Protein AF-A0A7K0FJJ4-F1 (afdb_monomer)

pLDDT: mean 78.98, std 17.38, range [31.22, 96.12]

Structure (mmCIF, N/CA/C/O backbone):
data_AF-A0A7K0FJJ4-F1
#
_entry.id   AF-A0A7K0FJJ4-F1
#
loop_
_atom_site.group_PDB
_atom_site.id
_atom_site.type_symbol
_atom_site.label_atom_id
_atom_site.label_alt_id
_atom_site.label_comp_id
_atom_site.label_asym_id
_atom_site.label_entity_id
_atom_site.label_seq_id
_atom_site.pdbx_PDB_ins_code
_atom_site.Cartn_x
_atom_site.Cartn_y
_atom_site.Cartn_z
_atom_site.occupancy
_atom_site.B_iso_or_equiv
_atom_site.auth_seq_id
_atom_site.auth_comp_id
_atom_site.auth_asym_id
_atom_site.auth_atom_id
_atom_site.pdbx_PDB_model_num
ATOM 1 N N . MET A 1 1 ? 23.370 19.049 39.813 1.00 49.69 1 MET A N 1
ATOM 2 C CA . MET A 1 1 ? 22.278 19.152 38.819 1.00 49.69 1 MET A CA 1
ATOM 3 C C . MET A 1 1 ? 21.020 18.570 39.456 1.00 49.69 1 MET A C 1
ATOM 5 O O . MET A 1 1 ? 21.071 17.438 39.916 1.00 49.69 1 MET A O 1
ATOM 9 N N . ASN A 1 2 ? 19.952 19.359 39.612 1.00 43.75 2 ASN A N 1
ATOM 10 C CA . ASN A 1 2 ? 18.772 18.973 40.398 1.00 43.75 2 ASN A CA 1
ATOM 11 C C . ASN A 1 2 ? 18.038 17.784 39.757 1.00 43.75 2 ASN A C 1
ATOM 13 O O . ASN A 1 2 ? 17.532 17.904 38.643 1.00 43.75 2 ASN A O 1
ATOM 17 N N . ALA A 1 3 ? 17.921 16.665 40.482 1.00 55.31 3 ALA A N 1
ATOM 18 C CA . ALA A 1 3 ? 17.271 15.426 40.029 1.00 55.31 3 ALA A CA 1
ATOM 19 C C . ALA A 1 3 ? 15.824 15.620 39.523 1.00 55.31 3 ALA A C 1
ATOM 21 O O . ALA A 1 3 ? 15.330 14.834 38.721 1.00 55.31 3 ALA A O 1
ATOM 22 N N . LYS A 1 4 ? 15.164 16.714 39.927 1.00 49.88 4 LYS A N 1
ATOM 23 C CA . LYS A 1 4 ? 13.822 17.095 39.464 1.00 49.88 4 LYS A CA 1
ATOM 24 C C . LYS A 1 4 ? 13.770 17.513 37.985 1.00 49.88 4 LYS A C 1
ATOM 26 O O . LYS A 1 4 ? 12.734 17.345 37.357 1.00 49.88 4 LYS A O 1
ATOM 31 N N . ILE A 1 5 ? 14.873 18.012 37.419 1.00 55.78 5 ILE A N 1
ATOM 32 C CA . ILE A 1 5 ? 14.952 18.411 36.000 1.00 55.78 5 ILE A CA 1
ATOM 33 C C . ILE A 1 5 ? 15.215 17.189 35.105 1.00 55.78 5 ILE A C 1
ATOM 35 O O . ILE A 1 5 ? 14.711 17.117 33.987 1.00 55.78 5 ILE A O 1
ATOM 39 N N . LEU A 1 6 ? 15.934 16.184 35.619 1.00 51.25 6 LEU A N 1
ATOM 40 C CA . LEU A 1 6 ? 16.248 14.957 34.883 1.00 51.25 6 LEU A CA 1
ATOM 41 C C . LEU A 1 6 ? 14.993 14.102 34.614 1.00 51.25 6 LEU A C 1
ATOM 43 O O . LEU A 1 6 ? 14.887 13.483 33.560 1.00 51.25 6 LEU A O 1
ATOM 47 N N . LEU A 1 7 ? 14.013 14.122 35.527 1.00 51.06 7 LEU A N 1
ATOM 48 C CA . LEU A 1 7 ? 12.773 13.352 35.388 1.00 51.06 7 LEU A CA 1
ATOM 49 C C . LEU A 1 7 ? 11.845 13.905 34.287 1.00 51.06 7 LEU A C 1
ATOM 51 O O . LEU A 1 7 ? 11.235 13.129 33.562 1.00 51.06 7 LEU A O 1
ATOM 55 N N . LEU A 1 8 ? 11.788 15.232 34.117 1.00 51.34 8 LEU A N 1
ATOM 56 C CA . LEU A 1 8 ? 11.012 15.896 33.056 1.00 51.34 8 LEU A CA 1
ATOM 57 C C . LEU A 1 8 ? 11.637 15.718 31.662 1.00 51.34 8 LEU A C 1
ATOM 59 O O . LEU A 1 8 ? 10.923 15.646 30.666 1.00 51.34 8 LEU A O 1
ATOM 63 N N . LEU A 1 9 ? 12.966 15.602 31.591 1.00 49.09 9 LEU A N 1
ATOM 64 C CA . LEU A 1 9 ? 13.672 15.272 30.351 1.00 49.09 9 LEU A CA 1
ATOM 65 C C . LEU A 1 9 ? 13.493 13.796 29.964 1.00 49.09 9 LEU A C 1
ATOM 67 O O . LEU A 1 9 ? 13.345 13.500 28.781 1.00 49.09 9 LEU A O 1
ATOM 71 N N . LEU A 1 10 ? 13.432 12.877 30.937 1.00 46.84 10 LEU A N 1
ATOM 72 C CA . LEU A 1 10 ? 13.163 11.464 30.654 1.00 46.84 10 LEU A CA 1
ATOM 73 C C . LEU A 1 10 ? 11.726 11.215 30.171 1.00 46.84 10 LEU A C 1
ATOM 75 O O . LEU A 1 10 ? 11.536 10.390 29.281 1.00 46.84 10 LEU A O 1
ATOM 79 N N . THR A 1 11 ? 10.715 11.920 30.689 1.00 50.75 11 THR A N 1
ATOM 80 C CA . THR A 1 11 ? 9.327 11.740 30.216 1.00 50.75 11 THR A CA 1
ATOM 81 C C . THR A 1 11 ? 9.087 12.309 28.816 1.00 50.75 11 THR A C 1
ATOM 83 O O . THR A 1 11 ? 8.232 11.794 28.095 1.00 50.75 11 THR A O 1
ATOM 86 N N . ALA A 1 12 ? 9.872 13.301 28.384 1.00 47.41 12 ALA A N 1
ATOM 87 C CA . ALA A 1 12 ? 9.812 13.838 27.024 1.00 47.41 12 ALA A CA 1
ATOM 88 C C . ALA A 1 12 ? 10.433 12.898 25.966 1.00 47.41 12 ALA A C 1
ATOM 90 O O . ALA A 1 12 ? 10.034 12.949 24.804 1.00 47.41 12 ALA A O 1
ATOM 91 N N . PHE A 1 13 ? 11.355 12.005 26.352 1.00 41.88 13 PHE A N 1
ATOM 92 C CA . PHE A 1 13 ? 12.027 11.074 25.428 1.00 41.88 13 PHE A CA 1
ATOM 93 C C . PHE A 1 13 ? 11.213 9.814 25.079 1.00 41.88 13 PHE A C 1
ATOM 95 O O . PHE A 1 13 ? 11.529 9.142 24.100 1.00 41.88 13 PHE A O 1
ATOM 102 N N . PHE A 1 14 ? 10.144 9.504 25.825 1.00 42.03 14 PHE A N 1
ATOM 103 C CA . PHE A 1 14 ? 9.258 8.362 25.537 1.00 42.03 14 PHE A CA 1
ATOM 104 C C . PHE A 1 14 ? 7.993 8.727 24.757 1.00 42.03 14 PHE A C 1
ATOM 106 O O . PHE A 1 14 ? 7.172 7.852 24.466 1.00 42.03 14 PHE A O 1
ATOM 113 N N . LEU A 1 15 ? 7.855 9.985 24.329 1.00 45.06 15 LEU A N 1
ATOM 114 C CA . LEU A 1 15 ? 6.918 10.355 23.272 1.00 45.06 15 LEU A CA 1
ATOM 115 C C . LEU A 1 15 ? 7.466 9.849 21.931 1.00 45.06 15 LEU A C 1
ATOM 117 O O . LEU A 1 15 ? 7.824 10.622 21.045 1.00 45.06 15 LEU A O 1
ATOM 121 N N . SER A 1 16 ? 7.526 8.520 21.777 1.00 45.53 16 SER A N 1
ATOM 122 C CA . SER A 1 16 ? 7.489 7.905 20.455 1.00 45.53 16 SER A CA 1
ATOM 123 C C . SER A 1 16 ? 6.328 8.569 19.723 1.00 45.53 16 SER A C 1
ATOM 125 O O . SER A 1 16 ? 5.186 8.547 20.190 1.00 45.53 16 SER A O 1
ATOM 127 N N . CYS A 1 17 ? 6.658 9.303 18.664 1.00 56.94 17 CYS A N 1
ATOM 128 C CA . CYS A 1 17 ? 5.721 10.131 17.927 1.00 56.94 17 CYS A CA 1
ATOM 129 C C . CYS A 1 17 ? 4.757 9.192 17.196 1.00 56.94 17 CYS A C 1
ATOM 131 O O . CYS A 1 17 ? 4.959 8.834 16.037 1.00 56.94 17 CYS A O 1
ATOM 133 N N . ASN A 1 18 ? 3.756 8.694 17.922 1.00 67.62 18 ASN A N 1
ATOM 134 C CA . ASN A 1 18 ? 2.698 7.874 17.370 1.00 67.62 18 ASN A CA 1
ATOM 135 C C . ASN A 1 18 ? 1.893 8.786 16.452 1.00 67.62 18 ASN A C 1
ATOM 137 O O . ASN A 1 18 ? 1.112 9.622 16.908 1.00 67.62 18 ASN A O 1
ATOM 141 N N . SER A 1 19 ? 2.146 8.657 15.154 1.00 88.06 19 SER A N 1
ATOM 142 C CA . SER A 1 19 ? 1.347 9.309 14.132 1.00 88.06 19 SER A CA 1
ATOM 143 C C . SER A 1 19 ? -0.012 8.611 14.066 1.00 88.06 19 SER A C 1
ATOM 145 O O . SER A 1 19 ? -0.128 7.413 14.339 1.00 88.06 19 SER A O 1
ATOM 147 N N . TYR A 1 20 ? -1.055 9.373 13.759 1.00 91.12 20 TYR A N 1
ATOM 148 C CA . TYR A 1 20 ? -2.397 8.841 13.585 1.00 91.12 20 TYR A CA 1
ATOM 149 C C . TYR A 1 20 ? -3.021 9.429 12.330 1.00 91.12 20 TYR A C 1
ATOM 151 O O . TYR A 1 20 ? -2.902 10.627 12.080 1.00 91.12 20 TYR A O 1
ATOM 159 N N . GLU A 1 21 ? -3.771 8.607 11.607 1.00 92.12 21 GLU A N 1
ATOM 160 C CA . GLU A 1 21 ? -4.515 9.018 10.420 1.00 92.12 21 GLU A CA 1
ATOM 161 C C . GLU A 1 21 ? -5.979 8.593 10.537 1.00 92.12 21 GLU A C 1
ATOM 163 O O . GLU A 1 21 ? -6.294 7.513 11.044 1.00 92.12 21 GLU A O 1
ATOM 168 N N . LYS A 1 22 ? -6.891 9.456 10.083 1.00 92.12 22 LYS A N 1
ATOM 169 C CA . LYS A 1 22 ? -8.326 9.161 10.052 1.00 92.12 22 LYS A CA 1
ATOM 170 C C . LYS A 1 22 ? -8.700 8.592 8.683 1.00 92.12 22 LYS A C 1
ATOM 172 O O . LYS A 1 22 ? -8.454 9.246 7.675 1.00 92.12 22 LYS A O 1
ATOM 177 N N . LEU A 1 23 ? -9.322 7.413 8.659 1.00 92.00 23 LEU A N 1
ATOM 178 C CA . LEU A 1 23 ? -9.916 6.807 7.463 1.00 92.00 23 LEU A CA 1
ATOM 179 C C . LEU A 1 23 ? -11.375 6.463 7.772 1.00 92.00 23 LEU A C 1
ATOM 181 O O . LEU A 1 23 ? -11.653 5.626 8.635 1.00 92.00 23 LEU A O 1
ATOM 185 N N . GLY A 1 24 ? -12.306 7.136 7.096 1.00 89.19 24 GLY A N 1
ATOM 186 C CA . GLY A 1 24 ? -13.725 7.062 7.446 1.00 89.19 24 GLY A CA 1
ATOM 187 C C . GLY A 1 24 ? -13.956 7.571 8.868 1.00 89.19 24 GLY A C 1
ATOM 188 O O . GLY A 1 24 ? -13.452 8.630 9.240 1.00 89.19 24 GLY A O 1
ATOM 189 N N . ASP A 1 25 ? -14.672 6.794 9.674 1.00 90.25 25 ASP A N 1
ATOM 190 C CA . ASP A 1 25 ? -14.987 7.147 11.064 1.00 90.25 25 ASP A CA 1
ATOM 191 C C . ASP A 1 25 ? -13.896 6.731 12.065 1.00 90.25 25 ASP A C 1
ATOM 193 O O . ASP A 1 25 ? -13.969 7.071 13.245 1.00 90.25 25 ASP A O 1
ATOM 197 N N . PHE A 1 26 ? -12.851 6.039 11.605 1.00 91.56 26 PHE A N 1
ATOM 198 C CA . PHE A 1 26 ? -11.836 5.436 12.464 1.00 91.56 26 PHE A CA 1
ATOM 199 C C . PHE A 1 26 ? -10.511 6.194 12.419 1.00 91.56 26 PHE A C 1
ATOM 201 O O . PHE A 1 26 ? -10.062 6.651 11.366 1.00 91.56 26 PHE A O 1
ATOM 208 N N . LYS A 1 27 ? -9.857 6.294 13.580 1.00 92.19 27 LYS A N 1
ATOM 209 C CA . LYS A 1 27 ? -8.516 6.866 13.738 1.00 92.19 27 LYS A CA 1
ATOM 210 C C . LYS A 1 27 ? -7.511 5.741 13.969 1.00 92.19 27 LYS A C 1
ATOM 212 O O . LYS A 1 27 ? -7.520 5.109 15.020 1.00 92.19 27 LYS A O 1
ATOM 217 N N . TYR A 1 28 ? -6.645 5.508 12.994 1.00 91.56 28 TYR A N 1
ATOM 218 C CA . TYR A 1 28 ? -5.647 4.44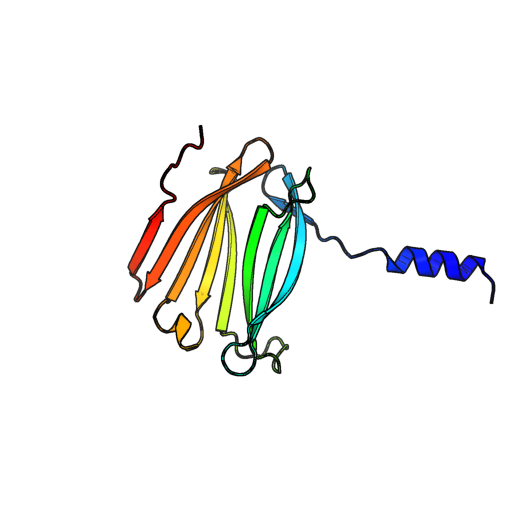3 13.005 1.00 91.56 28 TYR A CA 1
ATOM 219 C C . TYR A 1 28 ? -4.308 4.977 13.488 1.00 91.56 28 TYR A C 1
ATOM 221 O O . TYR A 1 28 ? -3.910 6.078 13.109 1.00 91.56 28 TYR A O 1
ATOM 229 N N . ARG A 1 29 ? -3.587 4.185 14.285 1.00 92.56 29 ARG A N 1
ATOM 230 C CA . ARG A 1 29 ? -2.181 4.470 14.589 1.00 92.56 29 ARG A CA 1
ATOM 231 C C . ARG A 1 29 ? -1.339 4.084 13.379 1.00 92.56 29 ARG A C 1
ATOM 233 O O . ARG A 1 29 ? -1.447 2.961 12.880 1.00 92.56 29 ARG A O 1
ATOM 240 N N . THR A 1 30 ? -0.491 4.995 12.932 1.00 92.50 30 THR A N 1
ATOM 241 C CA . THR A 1 30 ? 0.368 4.823 11.764 1.00 92.50 30 THR A CA 1
ATOM 242 C C . THR A 1 30 ? 1.834 4.861 12.156 1.00 92.50 30 THR A C 1
ATOM 244 O O . THR A 1 30 ? 2.266 5.685 12.961 1.00 92.50 30 THR A O 1
ATOM 247 N N . THR A 1 31 ? 2.622 3.971 11.560 1.00 91.94 31 THR A N 1
ATOM 248 C C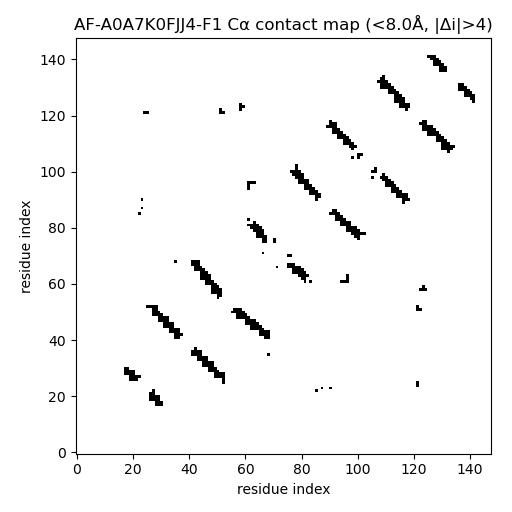A . THR A 1 31 ? 4.083 3.989 11.683 1.00 91.94 31 THR A CA 1
ATOM 249 C C . THR A 1 31 ? 4.718 3.980 10.302 1.00 91.94 31 THR A C 1
ATOM 251 O O . THR A 1 31 ? 4.193 3.367 9.373 1.00 91.94 31 THR A O 1
ATOM 254 N N . ILE A 1 32 ? 5.842 4.677 10.154 1.00 91.50 32 ILE A N 1
ATOM 255 C CA . ILE A 1 32 ? 6.692 4.562 8.969 1.00 91.50 32 ILE A CA 1
ATOM 256 C C . ILE A 1 32 ? 7.854 3.655 9.347 1.00 91.50 32 ILE A C 1
ATOM 258 O O . ILE A 1 32 ? 8.604 3.956 10.274 1.00 91.50 32 ILE A O 1
ATOM 262 N N . LYS A 1 33 ? 7.990 2.541 8.633 1.00 90.06 33 LYS A N 1
ATOM 263 C CA . LYS A 1 33 ? 9.108 1.612 8.777 1.00 90.06 33 LYS A CA 1
ATOM 264 C C . LYS A 1 33 ? 10.014 1.730 7.562 1.00 90.06 33 LYS A C 1
ATOM 266 O O . LYS A 1 33 ? 9.534 1.680 6.431 1.00 90.06 33 LYS A O 1
ATOM 271 N N . LYS A 1 34 ? 11.313 1.875 7.811 1.00 88.38 34 LYS A N 1
ATOM 272 C CA . LYS A 1 34 ? 12.356 1.682 6.805 1.00 88.38 34 LYS A CA 1
ATOM 273 C C . LYS A 1 34 ? 12.861 0.249 6.936 1.00 88.38 34 LYS A C 1
ATOM 275 O O . LYS A 1 34 ? 13.231 -0.172 8.030 1.00 88.38 34 LYS A O 1
ATOM 280 N N . THR A 1 35 ? 12.836 -0.500 5.846 1.00 85.88 35 THR A N 1
ATOM 281 C CA . THR A 1 35 ? 13.291 -1.889 5.800 1.00 85.88 35 THR A CA 1
ATOM 282 C C . THR A 1 35 ? 14.367 -2.013 4.742 1.00 85.88 35 THR A C 1
ATOM 284 O O . THR A 1 35 ? 14.170 -1.584 3.607 1.00 85.88 35 THR A O 1
ATOM 287 N N . PHE A 1 36 ? 15.498 -2.592 5.133 1.00 86.12 36 PHE A N 1
ATOM 288 C CA . PHE A 1 36 ? 16.556 -2.947 4.207 1.00 86.12 36 PHE A CA 1
ATOM 289 C C . PHE A 1 36 ? 16.136 -4.174 3.401 1.00 86.12 36 PHE A C 1
ATOM 291 O O . PHE A 1 36 ? 15.663 -5.162 3.966 1.00 86.12 36 PHE A O 1
ATOM 298 N N . ILE A 1 37 ? 16.294 -4.090 2.089 1.00 79.88 37 ILE A N 1
ATOM 299 C CA . ILE A 1 37 ? 16.195 -5.221 1.180 1.00 79.88 37 ILE A CA 1
ATOM 300 C C . ILE A 1 37 ? 17.591 -5.406 0.601 1.00 79.88 37 ILE A C 1
ATOM 302 O O . ILE A 1 37 ? 18.131 -4.471 0.009 1.00 79.88 37 ILE A O 1
ATOM 306 N N . ASP A 1 38 ? 18.156 -6.599 0.760 1.00 69.75 38 ASP A N 1
ATOM 307 C CA . ASP A 1 38 ? 19.524 -6.934 0.332 1.00 69.75 38 ASP A CA 1
ATOM 308 C C . ASP A 1 38 ? 19.654 -7.153 -1.189 1.00 69.75 38 ASP A C 1
ATOM 310 O O . ASP A 1 38 ? 20.486 -7.898 -1.695 1.00 69.75 38 ASP A O 1
ATOM 314 N N . ASP A 1 39 ? 18.786 -6.491 -1.940 1.00 66.44 39 ASP A N 1
ATOM 315 C CA . ASP A 1 39 ? 18.719 -6.558 -3.384 1.00 66.44 39 ASP A CA 1
ATOM 316 C C . ASP A 1 39 ? 19.733 -5.560 -3.990 1.00 66.44 39 ASP A C 1
ATOM 318 O O . ASP A 1 39 ? 19.750 -4.385 -3.617 1.00 66.44 39 ASP A O 1
ATOM 322 N N . PHE A 1 40 ? 20.582 -6.016 -4.927 1.00 55.97 40 PHE A N 1
ATOM 323 C CA . PHE A 1 40 ? 21.524 -5.198 -5.727 1.00 55.97 40 PHE A CA 1
ATOM 324 C C . PHE A 1 40 ? 22.380 -4.180 -4.935 1.00 55.97 40 PHE A C 1
ATOM 326 O O . PHE A 1 40 ? 22.517 -3.011 -5.311 1.00 55.97 40 PHE A O 1
ATOM 333 N N . GLY A 1 41 ? 23.010 -4.619 -3.843 1.00 64.44 41 GLY A N 1
ATOM 334 C CA . GLY A 1 41 ? 23.921 -3.767 -3.067 1.00 64.44 41 GLY A CA 1
ATOM 335 C C . GLY A 1 41 ? 23.208 -2.781 -2.140 1.00 64.44 41 GLY A C 1
ATOM 336 O O . GLY A 1 41 ? 23.800 -1.780 -1.743 1.00 64.44 41 GLY A O 1
ATOM 337 N N . GLY A 1 42 ? 21.949 -3.071 -1.800 1.00 76.50 42 GLY A N 1
ATOM 338 C CA . GLY A 1 42 ? 21.243 -2.468 -0.682 1.00 76.50 42 GLY A CA 1
ATOM 339 C C . GLY A 1 42 ? 20.194 -1.446 -1.095 1.00 76.50 42 GLY A C 1
ATOM 340 O O . GLY A 1 42 ? 20.507 -0.308 -1.456 1.00 76.50 42 GLY A O 1
ATOM 341 N N . LEU A 1 43 ? 18.924 -1.827 -0.969 1.00 83.25 43 LEU A N 1
ATOM 342 C CA . LEU A 1 43 ? 17.782 -0.931 -1.117 1.00 83.25 43 LEU A CA 1
ATOM 343 C C . LEU A 1 43 ? 17.132 -0.663 0.241 1.00 83.25 43 LEU A C 1
ATOM 345 O O . LEU A 1 43 ? 17.014 -1.547 1.087 1.00 83.25 43 LEU A O 1
ATOM 349 N N . ILE A 1 44 ? 16.630 0.554 0.425 1.00 87.69 44 ILE A N 1
ATOM 350 C CA . ILE A 1 44 ? 15.715 0.888 1.515 1.00 87.69 44 ILE A CA 1
ATOM 351 C C . ILE A 1 44 ? 14.301 0.978 0.957 1.00 87.69 44 ILE A C 1
ATOM 353 O O . ILE A 1 44 ? 14.008 1.750 0.041 1.00 87.69 44 ILE A O 1
ATOM 357 N N . MET A 1 45 ? 13.397 0.235 1.582 1.00 88.62 45 MET A N 1
ATOM 358 C CA . MET A 1 45 ? 11.959 0.343 1.394 1.00 88.62 45 MET A CA 1
ATOM 359 C C . MET A 1 45 ? 11.339 1.133 2.537 1.00 88.62 45 MET A C 1
ATOM 361 O O . MET A 1 45 ? 11.510 0.782 3.702 1.00 88.62 45 MET A O 1
ATOM 365 N N . SER A 1 46 ? 10.568 2.162 2.207 1.00 90.56 46 SER A N 1
ATOM 366 C CA . SER A 1 46 ? 9.756 2.891 3.178 1.00 90.56 46 SER A CA 1
ATOM 367 C C . SER A 1 46 ? 8.301 2.442 3.082 1.00 90.56 46 SER A C 1
ATOM 369 O O . SER A 1 46 ? 7.659 2.555 2.032 1.00 90.56 46 SER A O 1
ATOM 371 N N . VAL A 1 47 ? 7.783 1.924 4.193 1.00 92.25 47 VAL A N 1
ATOM 372 C CA . VAL A 1 47 ? 6.439 1.353 4.309 1.00 92.25 47 VAL A CA 1
ATOM 373 C C . VAL A 1 47 ? 5.668 2.105 5.379 1.00 92.25 47 VAL A C 1
ATOM 375 O O . VAL A 1 47 ? 6.130 2.215 6.515 1.00 92.25 47 VAL A O 1
ATOM 378 N N . LYS A 1 48 ? 4.477 2.602 5.042 1.00 93.69 48 LYS A N 1
ATOM 379 C CA . LYS A 1 48 ? 3.532 3.104 6.040 1.00 93.69 48 LYS A CA 1
ATOM 380 C C . LYS A 1 48 ? 2.623 1.959 6.467 1.00 93.69 48 LYS A C 1
ATOM 382 O O . LYS A 1 48 ? 2.022 1.297 5.622 1.00 93.69 48 LYS A O 1
ATOM 387 N N . VAL A 1 49 ? 2.544 1.720 7.770 1.00 93.69 49 VAL A N 1
ATOM 388 C CA . VAL A 1 49 ? 1.815 0.607 8.383 1.00 93.69 49 VAL A CA 1
ATOM 389 C C . VAL A 1 49 ? 0.671 1.154 9.225 1.00 93.69 49 VAL A C 1
ATOM 391 O O . VAL A 1 49 ? 0.882 2.057 10.034 1.00 93.69 49 VAL A O 1
ATOM 394 N N . TYR A 1 50 ? -0.519 0.580 9.060 1.00 93.19 50 TYR A N 1
ATOM 395 C CA . TYR A 1 50 ? -1.725 0.919 9.809 1.00 93.19 50 TYR A CA 1
ATOM 396 C C . TYR A 1 50 ? -2.006 -0.165 10.840 1.00 93.19 50 TYR A C 1
ATOM 398 O O . TYR A 1 50 ? -2.092 -1.350 10.510 1.00 93.19 50 TYR A O 1
ATOM 406 N N . HIS A 1 51 ? -2.158 0.248 12.092 1.00 91.88 51 HIS A N 1
ATOM 407 C CA . HIS A 1 51 ? -2.510 -0.626 13.204 1.00 91.88 51 HIS A CA 1
ATOM 408 C C . HIS A 1 51 ? -3.982 -0.465 13.565 1.00 91.88 51 HIS A C 1
ATOM 410 O O . HIS A 1 51 ? -4.553 0.612 13.386 1.00 91.88 51 HIS A O 1
ATOM 416 N N . SER A 1 52 ? -4.578 -1.530 14.098 1.00 86.50 52 SER A N 1
ATOM 417 C CA . SER A 1 52 ? -5.955 -1.509 14.580 1.00 86.50 52 SER A CA 1
ATOM 418 C C . SER A 1 52 ? -6.163 -0.401 15.627 1.00 86.50 52 SER A C 1
ATOM 420 O O . SER A 1 52 ? -5.288 -0.165 16.462 1.00 86.50 52 SER A O 1
ATOM 422 N N . PRO A 1 53 ? -7.316 0.292 15.599 1.00 80.06 53 PRO A N 1
ATOM 423 C CA . PRO A 1 53 ? -7.638 1.319 16.587 1.00 80.06 53 PRO A CA 1
ATOM 424 C C . PRO A 1 53 ? -7.893 0.736 17.984 1.00 80.06 53 PRO A C 1
ATOM 426 O O . PRO A 1 53 ? -7.795 1.455 18.974 1.00 80.06 53 PRO A O 1
ATOM 429 N N . THR A 1 54 ? -8.232 -0.554 18.074 1.00 81.94 54 THR A N 1
ATOM 430 C CA . THR A 1 54 ? -8.628 -1.224 19.325 1.00 81.94 54 THR A CA 1
ATOM 431 C C . THR A 1 54 ? -7.648 -2.301 19.777 1.00 81.94 54 THR A C 1
ATOM 433 O O . THR A 1 54 ? -7.716 -2.750 20.919 1.00 81.94 54 THR A O 1
ATOM 436 N N . LYS A 1 55 ? -6.741 -2.740 18.899 1.00 81.12 55 LYS A N 1
ATOM 437 C CA . LYS A 1 55 ? -5.752 -3.787 19.177 1.00 81.12 55 LYS A CA 1
ATOM 438 C C . LYS A 1 55 ? -4.393 -3.351 18.654 1.00 81.12 55 LYS A C 1
ATOM 440 O O . LYS A 1 55 ? -4.311 -2.739 17.594 1.00 81.12 55 LYS A O 1
ATOM 445 N N . ASP A 1 56 ? -3.314 -3.737 19.327 1.00 77.12 56 ASP A N 1
ATOM 446 C CA . ASP A 1 56 ? -1.966 -3.528 18.790 1.00 77.12 56 ASP A CA 1
ATOM 447 C C . ASP A 1 56 ? -1.619 -4.578 17.719 1.00 77.12 56 ASP A C 1
ATOM 449 O O . ASP A 1 56 ? -0.719 -5.402 17.862 1.00 77.12 56 ASP A O 1
ATOM 453 N N . THR A 1 57 ? -2.402 -4.594 16.642 1.00 88.00 57 THR A N 1
ATOM 454 C CA . THR A 1 57 ? -2.251 -5.524 15.521 1.00 88.00 57 THR A CA 1
ATOM 455 C C . THR A 1 57 ? -2.135 -4.742 14.227 1.00 88.00 57 THR A C 1
ATOM 457 O O . THR A 1 57 ? -2.938 -3.843 13.971 1.00 88.00 57 THR A O 1
ATOM 460 N N . VAL A 1 58 ? -1.163 -5.098 13.389 1.00 89.25 58 VAL A N 1
ATOM 461 C CA . VAL A 1 58 ? -1.042 -4.548 12.034 1.00 89.25 58 VAL A CA 1
ATOM 462 C C . VAL A 1 58 ? -2.243 -4.998 11.199 1.00 89.25 58 VAL A C 1
ATOM 464 O O . VAL A 1 58 ? -2.548 -6.186 11.159 1.00 89.25 58 VAL A O 1
ATOM 467 N N . LEU A 1 59 ? -2.912 -4.053 10.538 1.00 90.75 59 LEU A N 1
ATOM 468 C CA . LEU A 1 59 ? -4.014 -4.324 9.613 1.00 90.75 59 LEU A CA 1
ATOM 469 C C . LEU A 1 59 ? -3.509 -4.450 8.178 1.00 90.75 59 LEU A C 1
ATOM 471 O O . LEU A 1 59 ? -3.769 -5.440 7.502 1.00 90.75 59 LEU A O 1
ATOM 475 N N . PHE A 1 60 ? -2.777 -3.440 7.712 1.00 91.62 60 PHE A N 1
ATOM 476 C CA . PHE A 1 60 ? -2.170 -3.429 6.388 1.00 91.62 60 PHE A CA 1
ATOM 477 C C . PHE A 1 60 ? -1.016 -2.423 6.345 1.00 91.62 60 PHE A C 1
ATOM 479 O O . PHE A 1 60 ? -0.835 -1.607 7.253 1.00 91.62 60 PHE A O 1
ATOM 486 N N . GLY A 1 61 ? -0.237 -2.463 5.271 1.00 90.69 61 GLY A N 1
ATOM 487 C CA . GLY A 1 61 ? 0.742 -1.431 4.971 1.00 90.69 61 GLY A CA 1
ATOM 488 C C . GLY A 1 61 ? 0.852 -1.203 3.475 1.00 90.69 61 GLY A C 1
ATOM 489 O O . GLY A 1 61 ? 0.436 -2.044 2.675 1.00 90.69 61 GLY A O 1
ATOM 490 N N . TYR A 1 62 ? 1.412 -0.061 3.098 1.00 91.25 62 TYR A N 1
ATOM 491 C CA . TYR A 1 62 ? 1.764 0.212 1.714 1.00 91.25 62 TYR A CA 1
ATOM 492 C C . TYR A 1 62 ? 3.160 0.804 1.622 1.00 91.25 62 TYR A C 1
ATOM 494 O O . TYR A 1 62 ? 3.586 1.613 2.452 1.00 91.25 62 TYR A O 1
ATOM 502 N N . LYS A 1 63 ? 3.881 0.363 0.598 1.00 90.06 63 LYS A N 1
ATOM 503 C CA . LYS A 1 63 ? 5.193 0.889 0.258 1.00 90.06 63 LYS A CA 1
ATOM 504 C C . LYS A 1 63 ? 4.977 2.197 -0.476 1.00 90.06 63 LYS A C 1
ATOM 506 O O . LYS A 1 63 ? 4.201 2.231 -1.427 1.00 90.06 63 LYS A O 1
ATOM 511 N N . PHE A 1 64 ? 5.622 3.259 -0.017 1.00 87.94 64 PHE A N 1
ATOM 512 C CA . PHE A 1 64 ? 5.486 4.575 -0.642 1.00 87.94 64 PHE A CA 1
ATOM 513 C C . PHE A 1 64 ? 6.758 5.060 -1.324 1.00 87.94 64 PHE A C 1
ATOM 515 O O . PHE A 1 64 ? 6.678 5.964 -2.152 1.00 87.94 64 PHE A O 1
ATOM 522 N N . LYS A 1 65 ? 7.902 4.445 -1.009 1.00 88.25 65 LYS A N 1
ATOM 523 C CA . LYS A 1 65 ? 9.194 4.758 -1.615 1.00 88.25 65 LYS A CA 1
ATOM 524 C C . LYS A 1 65 ? 10.121 3.545 -1.541 1.00 88.25 65 LYS A C 1
ATOM 526 O O . LYS A 1 65 ? 10.209 2.909 -0.487 1.00 88.25 65 LYS A O 1
ATOM 531 N N . THR A 1 66 ? 10.861 3.279 -2.611 1.00 87.69 66 THR A N 1
ATOM 532 C CA . THR A 1 66 ? 12.048 2.409 -2.598 1.00 87.69 66 THR A CA 1
ATOM 533 C C . THR A 1 66 ? 13.208 3.151 -3.240 1.00 87.69 66 THR A C 1
ATOM 535 O O . THR A 1 66 ? 13.037 3.712 -4.319 1.00 87.69 66 THR A O 1
ATOM 538 N N . GLN A 1 67 ? 14.372 3.141 -2.599 1.00 85.81 67 GLN A N 1
ATOM 539 C CA . GLN A 1 67 ? 15.575 3.869 -3.022 1.00 85.81 67 GLN A CA 1
ATOM 540 C C . GLN A 1 67 ? 16.834 3.062 -2.675 1.00 85.81 67 GLN A C 1
ATOM 542 O O . GLN A 1 67 ? 16.748 2.100 -1.910 1.00 85.81 67 GLN A O 1
ATOM 547 N N . LYS A 1 68 ? 18.000 3.452 -3.195 1.00 82.69 68 LYS A N 1
ATOM 548 C CA . LYS A 1 68 ? 19.284 2.838 -2.818 1.00 82.69 68 LYS A CA 1
ATOM 549 C C . LYS A 1 68 ? 19.728 3.302 -1.423 1.00 82.69 68 LYS A C 1
ATOM 551 O O . LYS A 1 68 ? 19.459 4.440 -1.052 1.00 82.69 68 LYS A O 1
ATOM 556 N N . LEU A 1 69 ? 20.386 2.425 -0.663 1.00 75.56 69 LEU A N 1
ATOM 557 C CA . LEU A 1 69 ? 20.818 2.668 0.721 1.00 75.56 69 LEU A CA 1
ATOM 558 C C . LEU A 1 69 ? 21.627 3.968 0.871 1.00 75.56 69 LEU A C 1
ATOM 560 O O . LEU A 1 69 ? 21.339 4.762 1.756 1.00 75.56 69 LEU A O 1
ATOM 564 N N . ASP A 1 70 ? 22.565 4.223 -0.041 1.00 69.38 70 ASP A N 1
ATOM 565 C CA . ASP A 1 70 ? 23.480 5.375 0.042 1.00 69.38 70 ASP A CA 1
ATOM 566 C C . ASP A 1 70 ? 22.886 6.698 -0.484 1.00 69.38 70 ASP A C 1
ATOM 568 O O . ASP A 1 70 ? 23.579 7.709 -0.582 1.00 69.38 70 ASP A O 1
ATOM 572 N N . PHE A 1 71 ? 21.603 6.695 -0.852 1.00 64.00 71 PHE A N 1
ATOM 573 C CA . PHE A 1 71 ? 20.929 7.769 -1.578 1.00 64.00 71 PHE A CA 1
ATOM 574 C C . PHE A 1 71 ? 19.549 8.027 -0.924 1.00 64.00 71 PHE A C 1
ATOM 576 O O . PHE A 1 71 ? 18.517 7.553 -1.408 1.00 64.00 71 PHE A O 1
ATOM 583 N N . GLU A 1 72 ? 19.533 8.740 0.222 1.00 62.72 72 GLU A N 1
ATOM 584 C CA . GLU A 1 72 ? 18.330 8.976 1.057 1.00 62.72 72 GLU A CA 1
ATOM 585 C C . GLU A 1 72 ? 17.605 10.343 0.951 1.00 62.72 72 GLU A C 1
ATOM 587 O O . GLU A 1 72 ? 16.543 10.541 1.549 1.00 62.72 72 GLU A O 1
ATOM 592 N N . THR A 1 73 ? 18.143 11.293 0.208 1.00 63.09 73 THR A N 1
ATOM 593 C CA . THR A 1 73 ? 17.548 12.584 -0.161 1.00 63.09 73 THR A CA 1
ATOM 594 C C . THR A 1 73 ? 16.346 12.481 -1.129 1.00 63.09 73 THR A C 1
ATOM 596 O O . THR A 1 73 ? 15.999 11.437 -1.687 1.00 63.09 73 THR A O 1
ATOM 599 N N . GLU A 1 74 ? 15.647 13.604 -1.337 1.00 55.12 74 GLU A N 1
ATOM 600 C CA . GLU A 1 74 ? 14.525 13.702 -2.291 1.00 55.12 74 GLU A CA 1
ATOM 601 C C . GLU A 1 74 ? 14.957 13.636 -3.763 1.00 55.12 74 GLU A C 1
ATOM 603 O O . GLU A 1 74 ? 14.124 13.376 -4.629 1.00 5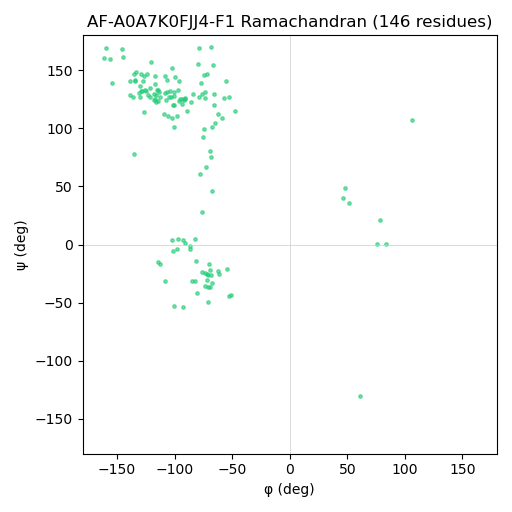5.12 74 GLU A O 1
ATOM 608 N N . LYS A 1 75 ? 16.246 13.850 -4.050 1.00 56.50 75 LYS A N 1
ATOM 609 C CA . LYS A 1 75 ? 16.806 13.817 -5.411 1.00 56.50 75 LYS A CA 1
ATOM 610 C C . LYS A 1 75 ? 17.212 12.415 -5.857 1.00 56.50 75 LYS A C 1
ATOM 612 O O . LYS A 1 75 ? 17.692 12.245 -6.975 1.00 56.50 75 LYS A O 1
ATOM 617 N N . ASP A 1 76 ? 17.048 11.433 -4.982 1.00 64.19 76 ASP A N 1
ATOM 618 C CA . ASP A 1 76 ? 17.588 10.110 -5.210 1.00 64.19 76 ASP A CA 1
ATOM 619 C C . ASP A 1 76 ? 16.750 9.263 -6.148 1.00 64.19 76 ASP A C 1
ATOM 621 O O . ASP A 1 76 ? 15.547 9.461 -6.336 1.00 64.19 76 ASP A O 1
ATOM 625 N N . THR A 1 77 ? 17.437 8.304 -6.766 1.00 71.12 77 THR A N 1
ATOM 626 C CA . THR A 1 77 ? 16.838 7.386 -7.729 1.00 71.12 77 THR A CA 1
ATOM 627 C C . THR A 1 77 ? 15.802 6.524 -7.011 1.00 71.12 77 THR A C 1
ATOM 629 O O . THR A 1 77 ? 16.137 5.602 -6.265 1.00 71.12 77 THR A O 1
ATOM 632 N N . ASN A 1 78 ? 14.528 6.844 -7.234 1.00 79.19 78 ASN A N 1
ATOM 633 C CA . ASN A 1 78 ? 13.399 6.099 -6.693 1.00 79.19 78 ASN A CA 1
ATOM 634 C C . ASN A 1 78 ? 13.057 4.935 -7.618 1.00 79.19 78 ASN A C 1
ATOM 636 O O . ASN A 1 78 ? 12.737 5.144 -8.782 1.00 79.19 78 ASN A O 1
ATOM 640 N N . TYR A 1 79 ? 13.075 3.713 -7.107 1.00 84.19 79 TYR A N 1
ATOM 641 C CA . TYR A 1 79 ? 12.672 2.525 -7.863 1.00 84.19 79 TYR A CA 1
ATOM 642 C C . TYR A 1 79 ? 11.166 2.304 -7.822 1.00 84.19 79 TYR A C 1
ATOM 644 O O . TYR A 1 79 ? 10.585 1.824 -8.795 1.00 84.19 79 TYR A O 1
ATOM 652 N N . THR A 1 80 ? 10.530 2.697 -6.717 1.00 87.69 80 THR A N 1
ATOM 653 C CA . THR A 1 80 ? 9.076 2.642 -6.569 1.00 87.69 80 THR A CA 1
ATOM 654 C C . THR A 1 80 ? 8.523 3.942 -6.000 1.00 87.69 80 THR A C 1
ATOM 656 O O . THR A 1 80 ? 9.172 4.597 -5.175 1.00 87.69 80 THR A O 1
ATOM 659 N N . ALA A 1 81 ? 7.302 4.286 -6.404 1.00 88.62 81 ALA A N 1
ATOM 660 C CA . ALA A 1 81 ? 6.480 5.295 -5.747 1.00 88.62 81 ALA A CA 1
ATOM 661 C C . ALA A 1 81 ? 5.125 4.700 -5.376 1.00 88.62 81 ALA A C 1
ATOM 663 O O . ALA A 1 81 ? 4.460 4.076 -6.203 1.00 88.62 81 ALA A O 1
ATOM 664 N N . GLY A 1 82 ? 4.691 4.921 -4.138 1.00 90.06 82 GLY A N 1
ATOM 665 C CA . GLY A 1 82 ? 3.375 4.470 -3.701 1.00 90.06 82 GLY A CA 1
ATOM 666 C C . GLY A 1 82 ? 2.325 5.568 -3.701 1.00 90.06 82 GLY A C 1
ATOM 667 O O . GLY A 1 82 ? 2.592 6.706 -3.319 1.00 90.06 82 GLY A O 1
ATOM 668 N N . LYS A 1 83 ? 1.097 5.196 -4.053 1.00 92.88 83 LYS A N 1
ATOM 669 C CA . LYS A 1 83 ? -0.108 6.015 -3.900 1.00 92.88 83 LYS A CA 1
ATOM 670 C C . LYS A 1 83 ? -1.081 5.331 -2.949 1.00 92.88 83 LYS A C 1
ATOM 672 O O . LYS A 1 83 ? -1.205 4.106 -2.946 1.00 92.88 83 LYS A O 1
ATOM 677 N N . PHE A 1 84 ? -1.789 6.137 -2.171 1.00 94.50 84 PHE A N 1
ATOM 678 C CA . PHE A 1 84 ? -2.799 5.690 -1.221 1.00 94.50 84 PHE A CA 1
ATOM 679 C C . PHE A 1 84 ? -4.073 6.504 -1.421 1.00 94.50 84 PHE A C 1
ATOM 681 O O . PHE A 1 84 ? -4.018 7.732 -1.452 1.00 94.50 84 PHE A O 1
ATOM 688 N N . THR A 1 85 ? -5.212 5.827 -1.541 1.00 95.19 85 THR A N 1
ATOM 689 C CA . THR A 1 85 ? -6.522 6.473 -1.675 1.00 95.19 85 THR A CA 1
ATOM 690 C C . THR A 1 85 ? -7.565 5.742 -0.843 1.00 95.19 85 THR A C 1
ATOM 692 O O . THR A 1 85 ? -7.593 4.510 -0.836 1.00 95.19 85 THR A O 1
ATOM 695 N N . TYR A 1 86 ? -8.455 6.498 -0.203 1.00 95.06 86 TYR A N 1
ATOM 696 C CA . TYR A 1 86 ? -9.614 5.973 0.511 1.00 95.06 86 TYR A CA 1
ATOM 697 C C . TYR A 1 86 ? -10.904 6.504 -0.121 1.00 95.06 86 TYR A C 1
ATOM 699 O O . TYR A 1 86 ? -11.081 7.715 -0.236 1.00 95.06 86 TYR A O 1
ATOM 707 N N . ASP A 1 87 ? -11.790 5.594 -0.516 1.00 95.56 87 ASP A N 1
ATOM 708 C CA . ASP A 1 87 ? -13.143 5.889 -0.977 1.00 95.56 87 ASP A CA 1
ATOM 709 C C . ASP A 1 87 ? -14.132 5.678 0.185 1.00 95.56 87 ASP A C 1
ATOM 711 O O . ASP A 1 87 ? -14.355 4.530 0.590 1.00 95.56 87 ASP A O 1
ATOM 715 N N . PRO A 1 88 ? -14.740 6.752 0.724 1.00 91.50 88 PRO A N 1
ATOM 716 C CA . PRO A 1 88 ? -15.667 6.658 1.846 1.00 91.50 88 PRO A CA 1
ATOM 717 C C . PRO A 1 88 ? -17.009 6.013 1.483 1.00 91.50 88 PRO A C 1
ATOM 719 O O . PRO A 1 88 ? -17.640 5.429 2.364 1.00 91.50 88 PRO A O 1
ATOM 722 N N . VAL A 1 89 ? -17.450 6.087 0.222 1.00 92.62 89 VAL A N 1
ATOM 723 C CA . VAL A 1 89 ? -18.748 5.543 -0.213 1.00 92.62 89 VAL A CA 1
ATOM 724 C C . VAL A 1 89 ? -18.689 4.021 -0.213 1.00 92.62 89 VAL A C 1
ATOM 726 O O . VAL A 1 89 ? -19.533 3.357 0.385 1.00 92.62 89 VAL A O 1
ATOM 729 N N . ASN A 1 90 ? -17.642 3.470 -0.827 1.00 92.69 90 ASN A N 1
ATOM 730 C CA . ASN A 1 90 ? -17.435 2.024 -0.921 1.00 92.69 90 ASN A CA 1
ATOM 731 C C . ASN A 1 90 ? -16.572 1.458 0.215 1.00 92.69 90 ASN A C 1
ATOM 733 O O . ASN A 1 90 ? -16.205 0.281 0.172 1.00 92.69 90 ASN A O 1
ATOM 737 N N . LYS A 1 91 ? -16.183 2.296 1.186 1.00 93.69 91 LYS A N 1
ATOM 738 C CA . LYS A 1 91 ? -15.255 1.965 2.283 1.00 93.69 91 LYS A CA 1
ATOM 739 C C . LYS A 1 91 ? -14.006 1.229 1.798 1.00 93.69 91 LYS A C 1
ATOM 741 O O . LYS A 1 91 ? -13.554 0.254 2.397 1.00 93.69 91 LYS A O 1
ATOM 746 N N . THR A 1 92 ? -13.486 1.657 0.654 1.00 95.75 92 THR A N 1
ATOM 747 C CA . THR A 1 92 ? -12.433 0.946 -0.067 1.00 95.75 92 THR A CA 1
ATOM 748 C C . THR A 1 92 ? -11.115 1.688 0.077 1.00 95.75 92 THR A C 1
ATOM 750 O O . THR A 1 92 ? -11.038 2.892 -0.147 1.00 95.75 92 THR A O 1
ATOM 753 N N . ILE A 1 93 ? -10.062 0.961 0.433 1.00 95.88 93 ILE A N 1
ATOM 754 C CA . ILE A 1 93 ? -8.693 1.465 0.501 1.00 95.88 93 ILE A CA 1
ATOM 755 C C . ILE A 1 93 ? -7.928 0.874 -0.675 1.00 95.88 93 ILE A C 1
ATOM 757 O O . ILE A 1 93 ? -7.838 -0.346 -0.807 1.00 95.88 93 ILE A O 1
ATOM 761 N N . THR A 1 94 ? -7.336 1.731 -1.498 1.00 96.12 94 THR A N 1
ATOM 762 C CA . THR A 1 94 ? -6.516 1.313 -2.635 1.00 96.12 94 THR A CA 1
ATOM 763 C C . THR A 1 94 ? -5.090 1.787 -2.427 1.00 96.12 94 THR A C 1
ATOM 765 O O . THR A 1 94 ? -4.830 2.975 -2.231 1.00 96.12 94 THR A O 1
ATOM 768 N N . THR A 1 95 ? -4.157 0.844 -2.483 1.00 95.94 95 THR A N 1
ATOM 769 C CA . THR A 1 95 ? -2.724 1.114 -2.400 1.00 95.94 95 THR A CA 1
ATOM 770 C C . THR A 1 95 ? -2.090 0.711 -3.719 1.00 95.94 95 THR A C 1
ATOM 772 O O . THR A 1 95 ? -2.223 -0.444 -4.125 1.00 95.94 95 THR A O 1
ATOM 775 N N . THR A 1 96 ? -1.416 1.643 -4.379 1.00 94.12 96 THR A N 1
ATOM 776 C CA . THR A 1 96 ? -0.730 1.403 -5.653 1.00 94.12 96 THR A CA 1
ATOM 777 C C . THR A 1 96 ? 0.764 1.533 -5.434 1.00 94.12 96 THR A C 1
ATOM 779 O O . THR A 1 96 ? 1.193 2.518 -4.850 1.00 94.12 96 THR A O 1
ATOM 782 N N . GLU A 1 97 ? 1.540 0.569 -5.896 1.00 91.75 97 GLU A N 1
ATOM 783 C CA . GLU A 1 97 ? 2.999 0.602 -5.965 1.00 91.75 97 GLU A CA 1
ATOM 784 C C . GLU A 1 97 ? 3.364 0.713 -7.447 1.00 91.75 97 GLU A C 1
ATOM 786 O O . GLU A 1 97 ? 3.050 -0.188 -8.217 1.00 91.75 97 GLU A O 1
ATOM 791 N N . ILE A 1 98 ? 3.931 1.849 -7.851 1.00 90.31 98 ILE A N 1
ATOM 792 C CA . ILE A 1 98 ? 4.323 2.144 -9.234 1.00 90.31 98 ILE A CA 1
ATOM 793 C C . ILE A 1 98 ? 5.819 1.921 -9.354 1.00 90.31 98 ILE A C 1
ATOM 795 O O . ILE A 1 98 ? 6.580 2.464 -8.548 1.00 90.31 98 ILE A O 1
ATOM 799 N N . PHE A 1 99 ? 6.228 1.180 -10.372 1.00 88.44 99 PHE A N 1
ATOM 800 C CA . PHE A 1 99 ? 7.624 0.922 -10.669 1.00 88.44 99 PHE A CA 1
ATOM 801 C C . PHE A 1 99 ? 8.134 1.944 -11.684 1.00 88.44 99 PHE A C 1
ATOM 803 O O . PHE A 1 99 ? 7.555 2.117 -12.750 1.00 88.44 99 PHE A O 1
ATOM 810 N N . ILE A 1 100 ? 9.167 2.699 -11.305 1.00 81.00 100 ILE A N 1
ATOM 811 C CA . ILE A 1 100 ? 9.626 3.872 -12.073 1.00 81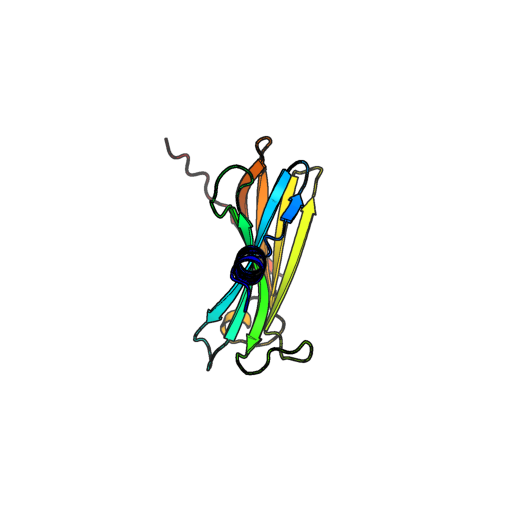.00 100 ILE A CA 1
ATOM 812 C C . ILE A 1 100 ? 10.965 3.597 -12.760 1.00 81.00 100 ILE A C 1
ATOM 814 O O . ILE A 1 100 ? 11.215 4.127 -13.837 1.00 81.00 100 ILE A O 1
ATOM 818 N N . ASN A 1 101 ? 11.819 2.767 -12.153 1.00 67.56 101 ASN A N 1
ATOM 819 C CA . ASN A 1 101 ? 13.173 2.503 -12.637 1.00 67.56 101 ASN A CA 1
ATOM 820 C C . ASN A 1 101 ? 13.443 0.999 -12.736 1.00 67.56 101 ASN A C 1
ATOM 822 O O . ASN A 1 101 ? 12.954 0.233 -11.906 1.00 67.56 101 ASN A O 1
ATOM 826 N N . GLY A 1 102 ? 14.259 0.616 -13.727 1.00 59.47 102 GLY A N 1
ATOM 827 C CA . GLY A 1 102 ? 14.546 -0.752 -14.186 1.00 59.47 102 GLY A CA 1
ATOM 828 C C . GLY A 1 102 ? 15.307 -1.656 -13.215 1.00 59.47 102 GLY A C 1
ATOM 829 O O . GLY A 1 102 ? 16.241 -2.345 -13.616 1.00 59.47 102 GLY A O 1
ATOM 830 N N . TYR A 1 103 ? 14.909 -1.674 -11.946 1.00 66.12 103 TYR A N 1
ATOM 831 C CA . TYR A 1 103 ? 15.205 -2.775 -11.044 1.00 66.12 103 TYR A CA 1
ATOM 832 C C . TYR A 1 103 ? 14.646 -4.055 -11.665 1.00 66.12 103 TYR A C 1
ATOM 834 O O . TYR A 1 103 ? 13.474 -4.080 -12.017 1.00 66.12 103 TYR A O 1
ATOM 842 N N . GLU A 1 104 ? 15.470 -5.086 -11.831 1.00 59.78 104 GLU A N 1
ATOM 843 C CA . GLU A 1 104 ? 15.173 -6.265 -12.663 1.00 59.78 104 GLU A CA 1
ATOM 844 C C . GLU A 1 104 ? 13.813 -6.905 -12.341 1.00 59.78 104 GLU A C 1
ATOM 846 O O . GLU A 1 104 ? 12.998 -7.127 -13.231 1.00 59.78 104 GLU A O 1
ATOM 851 N N . ARG A 1 105 ? 13.482 -7.053 -11.050 1.00 59.16 105 ARG A N 1
ATOM 852 C CA . ARG A 1 105 ? 12.174 -7.567 -10.598 1.00 59.16 105 ARG A CA 1
ATOM 853 C C . ARG A 1 105 ? 10.980 -6.699 -11.019 1.00 59.16 105 ARG A C 1
ATOM 855 O O . ARG A 1 105 ? 9.851 -7.175 -11.061 1.00 59.16 105 ARG A O 1
ATOM 862 N N . TYR A 1 106 ? 11.220 -5.417 -11.253 1.00 67.44 106 TYR A N 1
ATOM 863 C CA . TYR A 1 106 ? 10.236 -4.419 -11.655 1.00 67.44 106 TYR A CA 1
ATOM 864 C C . TYR A 1 106 ?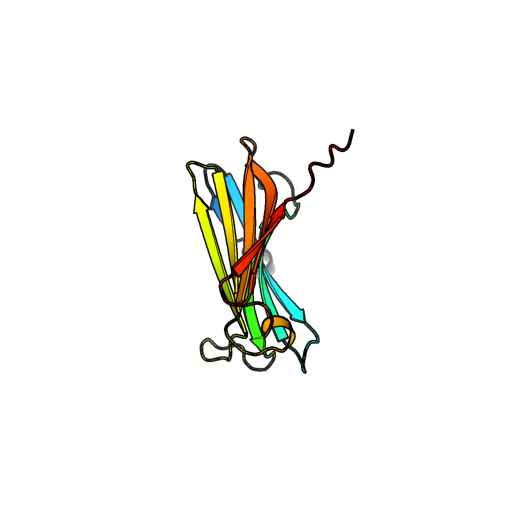 10.305 -4.090 -13.154 1.00 67.44 106 TYR A C 1
ATOM 866 O O . TYR A 1 106 ? 9.580 -3.217 -13.611 1.00 67.44 106 TYR A O 1
ATOM 874 N N . GLN A 1 107 ? 11.162 -4.762 -13.932 1.00 69.12 107 GLN A N 1
ATOM 875 C CA . GLN A 1 107 ? 11.168 -4.618 -15.392 1.00 69.12 107 GLN A CA 1
ATOM 876 C C . GLN A 1 107 ? 10.007 -5.376 -16.045 1.00 69.12 107 GLN A C 1
ATOM 878 O O . GLN A 1 107 ? 9.595 -5.039 -17.148 1.00 69.12 107 GLN A O 1
ATOM 883 N N . GLU A 1 108 ? 9.471 -6.392 -15.367 1.00 78.94 108 GLU A N 1
ATOM 884 C CA . GLU A 1 108 ? 8.383 -7.220 -15.892 1.00 78.94 108 GLU A CA 1
ATOM 885 C C . GLU A 1 108 ? 6.994 -6.808 -15.391 1.00 78.94 108 GLU A C 1
ATOM 887 O O . GLU A 1 108 ? 6.004 -7.425 -15.782 1.00 78.94 108 GLU A O 1
ATOM 892 N N . ILE A 1 109 ? 6.909 -5.821 -14.497 1.00 84.56 109 ILE A N 1
ATOM 893 C CA . ILE A 1 109 ? 5.664 -5.369 -13.868 1.00 84.56 109 ILE A CA 1
ATOM 894 C C . ILE A 1 109 ? 5.701 -3.841 -13.805 1.00 84.56 109 ILE A C 1
ATOM 896 O O . ILE A 1 109 ? 6.648 -3.276 -13.270 1.00 84.56 109 ILE A O 1
ATOM 900 N N . ASP A 1 110 ? 4.649 -3.175 -14.278 1.00 86.38 110 ASP A N 1
ATOM 901 C CA . ASP A 1 110 ? 4.507 -1.712 -14.265 1.00 86.38 110 ASP A CA 1
ATOM 902 C C . ASP A 1 110 ? 4.045 -1.207 -12.896 1.00 86.38 110 ASP A C 1
ATOM 904 O O . ASP A 1 110 ? 4.489 -0.178 -12.375 1.00 86.38 110 ASP A O 1
ATOM 908 N N . SER A 1 111 ? 3.092 -1.927 -12.300 1.00 89.06 111 SER A N 1
ATOM 909 C CA . SER A 1 111 ? 2.553 -1.581 -10.993 1.00 89.06 111 SER A CA 1
ATOM 910 C C . SER A 1 111 ? 1.841 -2.739 -10.314 1.00 89.06 111 SER A C 1
ATOM 912 O O . SER A 1 111 ? 1.379 -3.694 -10.939 1.00 89.06 111 SER A O 1
ATOM 914 N N . ILE A 1 112 ? 1.707 -2.603 -9.001 1.00 91.25 112 ILE A N 1
ATOM 915 C CA . ILE A 1 112 ? 0.889 -3.466 -8.164 1.00 91.25 112 ILE A CA 1
ATOM 916 C C . ILE A 1 112 ? -0.205 -2.632 -7.508 1.00 91.25 112 ILE A C 1
ATOM 918 O O . ILE A 1 112 ? 0.076 -1.647 -6.822 1.00 91.25 112 ILE A O 1
ATOM 922 N N . ILE A 1 113 ? -1.451 -3.083 -7.615 1.00 93.50 113 ILE A N 1
ATOM 923 C CA . ILE A 1 113 ? -2.592 -2.508 -6.904 1.00 93.50 113 ILE A CA 1
ATOM 924 C C . ILE A 1 113 ? -3.102 -3.510 -5.879 1.00 93.50 113 ILE A C 1
ATOM 926 O O . ILE A 1 113 ? -3.436 -4.643 -6.211 1.00 93.50 113 ILE A O 1
ATOM 930 N N . ARG A 1 114 ? -3.227 -3.082 -4.623 1.00 94.69 114 ARG A N 1
ATOM 931 C CA . ARG A 1 114 ? -3.924 -3.833 -3.571 1.00 94.69 114 ARG A CA 1
ATOM 932 C C . ARG A 1 114 ? -5.153 -3.058 -3.142 1.00 94.69 114 ARG A C 1
ATOM 934 O O . ARG A 1 114 ? -5.077 -1.855 -2.890 1.00 94.69 114 ARG A O 1
ATOM 941 N N . VAL A 1 115 ? -6.272 -3.762 -3.051 1.00 94.50 115 VAL A N 1
ATOM 942 C CA . VAL A 1 115 ? -7.550 -3.206 -2.619 1.00 94.50 115 VAL A CA 1
ATOM 943 C C . VAL A 1 115 ? -7.968 -3.888 -1.329 1.00 94.50 115 VAL A C 1
ATOM 945 O O . VAL A 1 115 ? -8.027 -5.118 -1.253 1.00 94.50 115 VAL A O 1
ATOM 948 N N . TYR A 1 116 ? -8.294 -3.076 -0.336 1.00 95.50 116 TYR A N 1
ATOM 949 C CA . TYR A 1 116 ? -8.808 -3.490 0.959 1.00 95.50 116 TYR A CA 1
ATOM 950 C C . TYR A 1 116 ? -10.178 -2.864 1.190 1.00 95.50 116 TYR A C 1
ATOM 952 O O . TYR A 1 116 ? -10.506 -1.835 0.600 1.00 95.50 116 TYR A O 1
ATOM 960 N N . ILE A 1 117 ? -10.970 -3.477 2.058 1.00 95.12 117 ILE A N 1
ATOM 961 C CA . ILE A 1 117 ? -12.275 -2.963 2.469 1.00 95.12 117 ILE A CA 1
ATOM 962 C C . ILE A 1 117 ? -12.263 -2.764 3.978 1.00 95.12 117 ILE A C 1
ATOM 964 O O . ILE A 1 117 ? -11.779 -3.627 4.713 1.00 95.12 117 ILE A O 1
ATOM 968 N N . GLN A 1 118 ? -12.781 -1.618 4.410 1.00 94.19 118 GLN A N 1
ATOM 969 C CA . GLN A 1 118 ? -13.008 -1.289 5.808 1.00 94.19 118 GLN A CA 1
ATOM 970 C C . GLN A 1 118 ? -14.431 -1.697 6.206 1.00 94.19 118 GLN A C 1
ATOM 972 O O . GLN A 1 118 ? -15.418 -1.255 5.613 1.00 94.19 118 GLN A O 1
ATOM 977 N N . GLU A 1 119 ? -14.533 -2.521 7.239 1.00 92.00 119 GLU A N 1
ATOM 978 C CA . GLU A 1 119 ? -15.798 -2.952 7.821 1.00 92.00 119 GLU A CA 1
ATOM 979 C C . GLU A 1 119 ? -16.403 -1.887 8.742 1.00 92.00 119 GLU A C 1
ATOM 981 O O . GLU A 1 119 ? -15.773 -0.892 9.113 1.00 92.00 119 GLU A O 1
ATOM 986 N N . LYS A 1 120 ? -17.663 -2.089 9.142 1.00 89.12 120 LYS A N 1
ATOM 987 C CA . LYS A 1 120 ? -18.362 -1.164 10.054 1.00 89.12 120 LYS A CA 1
ATOM 988 C C . LYS A 1 120 ? -17.715 -1.052 11.436 1.00 89.12 120 LYS A C 1
ATOM 990 O O . LYS A 1 120 ? -17.948 -0.051 12.100 1.00 89.12 120 LYS A O 1
ATOM 995 N N . ASP A 1 121 ? -16.942 -2.048 11.857 1.00 88.06 121 ASP A N 1
ATOM 996 C CA . ASP A 1 121 ? -16.218 -2.066 13.133 1.00 88.06 121 ASP A CA 1
ATOM 997 C C . ASP A 1 121 ? -14.790 -1.491 13.032 1.00 88.06 121 ASP A C 1
ATOM 999 O O . ASP A 1 121 ? -14.056 -1.464 14.020 1.00 88.06 121 ASP A O 1
ATOM 1003 N N . GLY A 1 122 ? -14.389 -1.029 11.842 1.00 86.19 122 GLY A N 1
ATOM 1004 C CA . GLY A 1 122 ? -13.069 -0.463 11.579 1.00 86.19 122 GLY A CA 1
ATOM 1005 C C . GLY A 1 122 ? -11.992 -1.502 11.280 1.00 86.19 122 GLY A C 1
ATOM 1006 O O . GLY A 1 122 ? -10.843 -1.119 11.025 1.00 86.19 122 GLY A O 1
ATOM 1007 N N . SER A 1 123 ? -12.332 -2.794 11.277 1.00 89.12 123 SER A N 1
ATOM 1008 C CA . SER A 1 123 ? -11.447 -3.835 10.761 1.00 89.12 123 SER A CA 1
ATOM 1009 C C . SER A 1 123 ? -11.254 -3.681 9.250 1.00 89.12 123 SER A C 1
ATOM 1011 O O . SER A 1 123 ? -12.057 -3.060 8.552 1.00 89.12 123 SER A O 1
ATOM 1013 N N . ILE A 1 124 ? -10.128 -4.185 8.746 1.00 92.12 124 ILE A N 1
ATOM 1014 C CA . ILE A 1 124 ? -9.750 -4.068 7.338 1.00 92.12 124 ILE A CA 1
ATOM 1015 C C . ILE A 1 124 ? -9.387 -5.451 6.827 1.00 92.12 124 ILE A C 1
ATOM 1017 O O . ILE A 1 124 ? -8.584 -6.150 7.448 1.00 92.12 124 ILE A O 1
ATOM 1021 N N . PHE A 1 125 ? -9.935 -5.825 5.675 1.00 91.31 125 PHE A N 1
ATOM 1022 C CA . PHE A 1 125 ? -9.577 -7.067 5.005 1.00 91.31 125 PHE A CA 1
ATOM 1023 C C . PHE A 1 125 ? -9.107 -6.820 3.578 1.00 91.31 125 PHE A C 1
ATOM 1025 O O . PHE A 1 125 ? -9.569 -5.926 2.870 1.00 91.31 125 PHE A O 1
ATOM 1032 N N . PHE A 1 126 ? -8.167 -7.653 3.150 1.00 93.19 126 PHE A N 1
ATOM 1033 C CA . PHE A 1 126 ? -7.673 -7.668 1.785 1.00 93.19 126 PHE A CA 1
ATOM 1034 C C . PHE A 1 126 ? -8.715 -8.284 0.840 1.00 93.19 126 PHE A C 1
ATOM 1036 O O . PHE A 1 126 ? -9.176 -9.406 1.069 1.00 93.19 126 PHE A O 1
ATOM 1043 N N . LYS A 1 127 ? -9.065 -7.556 -0.224 1.00 93.31 127 LYS A N 1
ATOM 1044 C CA . LYS A 1 127 ? -10.070 -7.954 -1.218 1.00 93.31 127 LYS A CA 1
ATOM 1045 C C . LYS A 1 127 ? -9.436 -8.505 -2.487 1.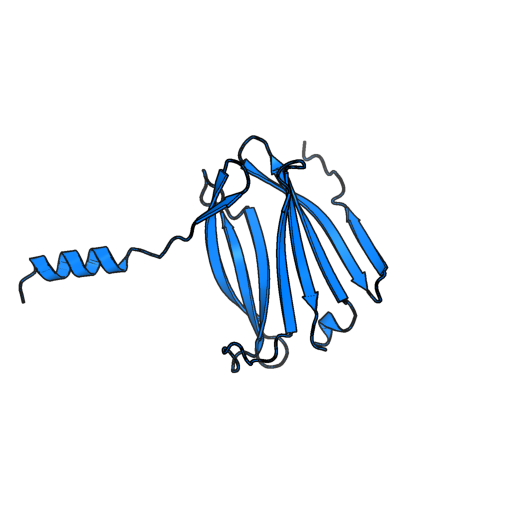00 93.31 127 LYS A C 1
ATOM 1047 O O . LYS A 1 127 ? -9.821 -9.581 -2.941 1.00 93.31 127 LYS A O 1
ATOM 1052 N N . LYS A 1 128 ? -8.508 -7.755 -3.082 1.00 93.06 128 LYS A N 1
ATOM 1053 C CA . LYS A 1 128 ? -7.888 -8.141 -4.353 1.00 93.06 128 LYS A CA 1
ATOM 1054 C C . LYS A 1 128 ? -6.525 -7.513 -4.573 1.00 93.06 128 LYS A C 1
ATOM 1056 O O . LYS A 1 128 ? -6.197 -6.477 -3.988 1.00 93.06 128 LYS A O 1
ATOM 1061 N N . TYR A 1 129 ? -5.782 -8.147 -5.464 1.00 91.88 129 TYR A N 1
ATOM 1062 C CA . TYR A 1 129 ? -4.465 -7.749 -5.923 1.00 91.88 129 TYR A CA 1
ATOM 1063 C C . TYR A 1 129 ? -4.456 -7.755 -7.446 1.00 91.88 129 TYR A C 1
ATOM 1065 O O . TYR A 1 129 ? -5.009 -8.666 -8.051 1.00 91.88 129 TYR A O 1
ATOM 1073 N N . ILE A 1 130 ? -3.875 -6.729 -8.055 1.00 93.00 130 ILE A N 1
ATOM 1074 C CA . ILE A 1 130 ? -3.757 -6.616 -9.505 1.00 93.00 130 ILE A CA 1
ATOM 1075 C C . ILE A 1 130 ? -2.308 -6.297 -9.830 1.00 93.00 130 ILE A C 1
ATOM 1077 O O . ILE A 1 130 ? -1.764 -5.327 -9.300 1.00 93.00 130 ILE A O 1
ATOM 1081 N N . GLU A 1 131 ? -1.715 -7.090 -10.709 1.00 92.50 131 GLU A N 1
ATOM 1082 C CA . GLU A 1 131 ? -0.444 -6.765 -11.357 1.00 92.50 131 GLU A CA 1
ATOM 1083 C C . GLU A 1 131 ? -0.736 -6.164 -12.718 1.00 92.50 131 GLU A C 1
ATOM 1085 O O . GLU A 1 131 ? -1.547 -6.709 -13.465 1.00 92.50 131 GLU A O 1
ATOM 1090 N N . TYR A 1 132 ? -0.086 -5.052 -13.033 1.00 90.38 132 TYR A N 1
ATOM 1091 C CA . TYR A 1 132 ? -0.086 -4.502 -14.381 1.00 90.38 132 TYR A CA 1
ATOM 1092 C C . TYR A 1 132 ? 1.243 -4.803 -15.044 1.00 90.38 132 TYR A C 1
ATOM 1094 O O . TYR A 1 132 ? 2.287 -4.555 -14.445 1.00 90.38 132 TYR A O 1
ATOM 1102 N N . LYS A 1 133 ? 1.182 -5.309 -16.271 1.00 89.00 133 LYS A N 1
ATOM 1103 C CA . LYS A 1 133 ? 2.327 -5.519 -17.150 1.00 89.00 133 LYS A CA 1
ATOM 1104 C C . LYS A 1 133 ? 1.958 -5.055 -18.549 1.00 89.00 133 LYS A C 1
ATOM 1106 O O . LYS A 1 133 ? 0.927 -5.483 -19.067 1.00 89.00 133 LYS A O 1
ATOM 1111 N N . ASP A 1 134 ? 2.774 -4.190 -19.139 1.00 86.19 134 ASP A N 1
ATOM 1112 C CA . ASP A 1 134 ? 2.529 -3.592 -20.454 1.00 86.19 134 ASP A CA 1
ATOM 1113 C C . ASP A 1 134 ? 1.119 -2.966 -20.561 1.00 86.19 134 ASP A C 1
ATOM 1115 O O . ASP A 1 134 ? 0.435 -3.056 -21.582 1.00 86.19 134 ASP A O 1
ATOM 1119 N N . GLY A 1 135 ? 0.635 -2.373 -19.463 1.00 82.25 135 GLY A N 1
ATOM 1120 C CA . GLY A 1 135 ? -0.715 -1.807 -19.354 1.00 82.25 135 GLY A CA 1
ATOM 1121 C C . GLY A 1 135 ? -1.854 -2.827 -19.196 1.00 82.25 135 GLY A C 1
ATOM 1122 O O . GLY A 1 135 ? -3.012 -2.424 -19.056 1.00 82.25 135 GLY A O 1
ATOM 1123 N N . VAL A 1 136 ? -1.564 -4.129 -19.166 1.00 86.94 136 VAL A N 1
ATOM 1124 C CA . VAL A 1 136 ?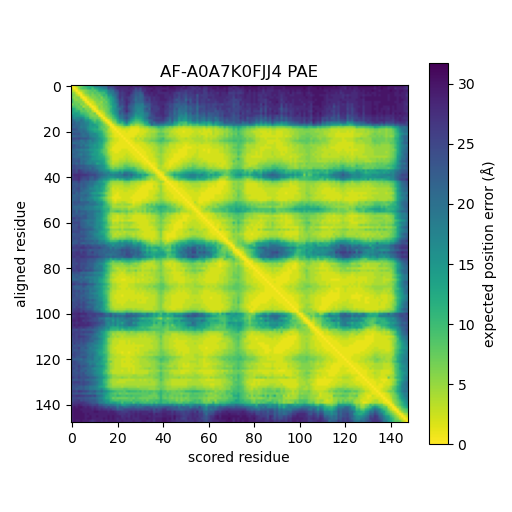 -2.549 -5.207 -18.991 1.00 86.94 136 VAL A CA 1
ATOM 1125 C C . VAL A 1 136 ? -2.615 -5.638 -17.527 1.00 86.94 136 VAL A C 1
ATOM 1127 O O . VAL A 1 136 ? -1.611 -6.028 -16.937 1.00 86.94 136 VAL A O 1
ATOM 1130 N N . GLY A 1 137 ? -3.813 -5.581 -16.936 1.00 87.69 137 GLY A N 1
ATOM 1131 C CA . GLY A 1 137 ? -4.053 -5.955 -15.541 1.00 87.69 137 GLY A CA 1
ATOM 1132 C C . GLY A 1 137 ? -4.439 -7.427 -15.362 1.00 87.69 137 GLY A C 1
ATOM 1133 O O . GLY A 1 137 ? -5.439 -7.876 -15.923 1.00 87.69 137 GLY A O 1
ATOM 1134 N N . ILE A 1 138 ? -3.708 -8.154 -14.516 1.00 88.88 138 ILE A N 1
ATOM 1135 C CA . ILE A 1 138 ? -4.023 -9.520 -14.075 1.00 88.88 138 ILE A CA 1
ATOM 1136 C C . ILE A 1 138 ? -4.614 -9.443 -12.658 1.00 88.88 138 ILE A C 1
ATOM 1138 O O . ILE A 1 138 ? -3.911 -9.108 -11.706 1.00 88.88 138 ILE A O 1
ATOM 1142 N N . ASP A 1 139 ? -5.922 -9.700 -12.514 1.00 88.69 139 ASP A N 1
ATOM 1143 C CA . ASP A 1 139 ? -6.645 -9.625 -11.229 1.00 88.69 139 ASP A CA 1
ATOM 1144 C C . ASP A 1 139 ? -6.593 -10.968 -10.487 1.00 88.69 139 ASP A C 1
ATOM 1146 O O . ASP A 1 139 ? -7.181 -11.969 -10.906 1.00 88.69 139 ASP A O 1
ATOM 1150 N N . TYR A 1 140 ? -5.926 -10.963 -9.340 1.00 81.19 140 TYR A N 1
ATOM 1151 C CA . TYR A 1 140 ? -5.876 -12.071 -8.405 1.00 81.19 140 TYR A CA 1
ATOM 1152 C C . TYR A 1 140 ? -6.860 -11.796 -7.266 1.00 81.19 140 TYR A C 1
ATOM 1154 O O . TYR A 1 140 ? -6.600 -11.042 -6.315 1.00 81.19 140 TYR A O 1
ATOM 1162 N N . LYS A 1 141 ? -8.023 -12.442 -7.347 1.00 76.69 141 LYS A N 1
ATOM 1163 C CA . LYS A 1 141 ? -9.008 -12.436 -6.265 1.00 76.69 141 LYS A CA 1
ATOM 1164 C C . LYS A 1 141 ? -8.572 -13.394 -5.166 1.00 76.69 141 LYS A C 1
ATOM 1166 O O . LYS A 1 141 ? -8.152 -14.517 -5.438 1.00 76.69 141 LYS A O 1
ATOM 1171 N N . LYS A 1 142 ? -8.753 -12.989 -3.906 1.00 56.78 142 LYS A N 1
ATOM 1172 C CA . LYS A 1 142 ? -8.694 -13.934 -2.790 1.00 56.78 142 LYS A CA 1
ATOM 1173 C C . LYS A 1 142 ? -9.823 -14.948 -2.996 1.00 56.78 142 LYS A C 1
ATOM 1175 O O . LYS A 1 142 ? -10.993 -14.574 -2.928 1.00 56.78 142 LYS A O 1
ATOM 1180 N N . GLY A 1 143 ? -9.482 -16.209 -3.271 1.00 48.00 143 GLY A N 1
ATOM 1181 C CA . GLY A 1 143 ? -10.452 -17.299 -3.213 1.00 48.00 143 GLY A CA 1
ATOM 1182 C C . GLY A 1 143 ? -11.131 -17.249 -1.848 1.00 48.00 143 GLY A C 1
ATOM 1183 O O . GLY A 1 143 ? -10.454 -17.160 -0.823 1.00 48.00 143 GLY A O 1
ATOM 1184 N N . THR A 1 144 ? -12.460 -17.213 -1.825 1.00 42.25 144 THR A N 1
ATOM 1185 C CA . THR A 1 144 ? -13.260 -17.201 -0.599 1.00 42.25 144 THR A CA 1
ATOM 1186 C C . THR A 1 144 ? -13.131 -18.551 0.106 1.00 42.25 144 THR A C 1
ATOM 1188 O O . THR A 1 144 ? -14.027 -19.387 0.050 1.00 42.25 144 THR A O 1
ATOM 1191 N N . GLY A 1 145 ? -11.992 -18.783 0.753 1.00 36.91 145 GLY A N 1
ATOM 1192 C CA . GLY A 1 145 ? -11.820 -19.831 1.744 1.00 36.91 145 GLY A CA 1
ATOM 1193 C C . GLY A 1 145 ? -12.495 -19.381 3.030 1.00 36.91 145 GLY A C 1
ATOM 1194 O O . GLY A 1 145 ? -11.901 -18.662 3.830 1.00 36.91 145 GLY A O 1
ATOM 1195 N N . SER A 1 146 ? -13.760 -19.766 3.189 1.00 36.19 146 SER A N 1
ATOM 1196 C CA . SER A 1 146 ? -14.421 -19.819 4.489 1.00 36.19 146 SER A CA 1
ATOM 1197 C C . SER A 1 146 ? -13.622 -20.781 5.367 1.00 36.19 146 SER A C 1
ATOM 1199 O O . SER A 1 146 ? -13.631 -21.986 5.127 1.00 36.19 146 SER A O 1
ATOM 1201 N N . SER A 1 147 ? -12.907 -20.260 6.364 1.00 35.00 147 SER A N 1
ATOM 1202 C CA . SER A 1 147 ? -12.544 -21.072 7.521 1.00 35.00 147 SER A CA 1
ATOM 1203 C C . SER A 1 147 ? -13.814 -21.228 8.353 1.00 35.00 147 SER A C 1
ATOM 1205 O O . SER A 1 147 ? -14.235 -20.285 9.028 1.00 35.00 147 SER A O 1
ATOM 1207 N N . LYS A 1 148 ? -14.471 -22.378 8.196 1.00 31.22 148 LYS A N 1
ATOM 1208 C CA . LYS A 1 148 ? -15.290 -22.954 9.261 1.00 31.22 148 LYS A CA 1
ATOM 1209 C C . LYS A 1 148 ? -14.392 -23.390 10.411 1.00 31.22 148 LYS A C 1
ATOM 1211 O O . LYS A 1 148 ? -13.236 -23.770 10.117 1.00 31.22 148 LYS A O 1
#

Solvent-accessible surface area (backbone atoms only — not comparable to full-atom values): 8501 Å² total; per-residue (Å²): 131,66,71,75,60,56,55,60,54,55,62,61,70,69,62,68,82,76,40,70,48,77,59,83,96,38,61,27,44,38,47,78,44,79,43,82,40,88,56,94,88,32,26,36,35,36,30,44,35,37,29,44,72,89,43,104,40,80,62,52,68,44,53,46,39,25,27,43,61,95,39,82,61,93,87,38,72,50,39,32,44,34,47,78,49,76,41,74,89,77,31,31,37,41,36,35,38,34,45,74,38,82,49,73,88,41,64,74,33,46,31,40,38,40,36,30,39,51,47,97,86,63,50,61,46,84,51,36,39,30,43,24,37,94,87,46,74,51,77,48,65,66,75,87,74,77,82,125

Nearest PDB structures (foldseek):
  4u1f-assembly1_A  TM=4.021E-01  e=1.881E-01  Saccharomyces cerevisiae S288C
  5efv-assembly1_C  TM=2.842E-01  e=4.982E-01  Dubowvirus dv11
  6v8i-assembly1_FH  TM=2.566E-01  e=4.733E-01  Dubowvirus dv80alpha
  8aa2-assembly1_M  TM=3.067E-01  e=1.389E+00  Bacteroides thetaiotaomicron VPI-5482
  2f25-assembly1_A  TM=2.780E-01  e=3.874E+00  Homo sapiens

S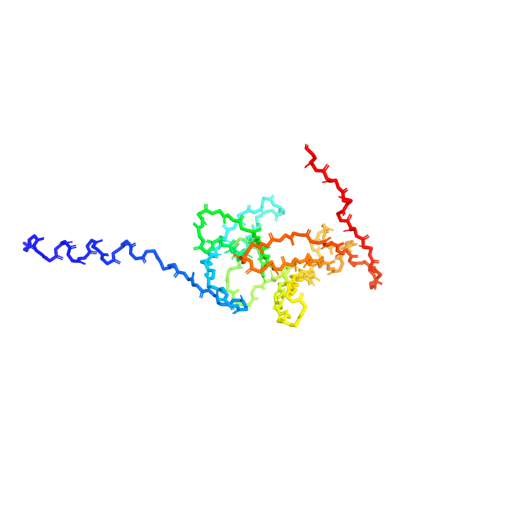equence (148 aa):
MNAKILLLLLTAFFLSCNSYEKLGDFKYRTTIKKTFIDDFGGLIMSVKVYHSPTKDTVLFGYKFKTQKLDFETEKDTNYTAGKFTYDPVNKTITTTEIFINGYERYQEIDSIIRVYIQEKDGSIFFKKYIEYKDGVGIDYKKGTGSSK

Radius of gyration: 19.23 Å; Cα contacts (8 Å, |Δi|>4): 28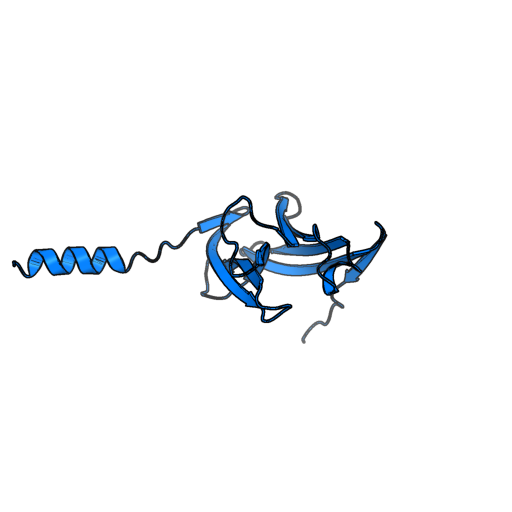7; chains: 1; bounding box: 43×42×61 Å

Secondary structure (DSSP, 8-state):
--HHHHHHHHHHHT----EEEEETTEEEEEEEEEEEE-STT-EEEEEEEEE-SSSS-EEEEEEEEEEETT--STTS-EEEEEEEEEETTTTEEEEEEEE-S--GGGTS-SEEEEEEEE-TTS-EEEEEEEEEETTEEEEEE-------

Foldseek 3Di:
DDPVVVVVVVVVVPPPVQDWDDAQNDIWGKDWDWDWDPAPPIKTWIKIWTAFRVDRHTQDIATAWIFGPVADDPPGDTQWGKDWDADNVQQKIKIKIAGDDPPPVCVQFGIKIWMWHQDPNRHIDTAWIWTAGPNDIDIDGDDPPPPD

Mean predicted aligned error: 10.4 Å